Protein AF-A0A968MTH2-F1 (afdb_monomer_lite)

pLDDT: mean 79.91, std 18.05, range [34.09, 97.5]

Structure (mmCIF, N/CA/C/O backbone):
data_AF-A0A968MTH2-F1
#
_entry.id   AF-A0A968MTH2-F1
#
loop_
_atom_site.group_PDB
_atom_site.id
_atom_site.type_symbol
_atom_site.label_atom_id
_atom_site.label_alt_id
_atom_site.label_comp_id
_atom_site.label_asym_id
_atom_site.label_entity_id
_atom_site.label_seq_id
_atom_site.pdbx_PDB_ins_code
_atom_site.Cartn_x
_atom_site.Cartn_y
_atom_site.Cartn_z
_atom_site.occupancy
_atom_site.B_iso_or_equiv
_atom_site.auth_seq_id
_atom_site.auth_comp_id
_atom_site.auth_asym_id
_atom_site.auth_atom_id
_atom_site.pdbx_PDB_model_num
ATOM 1 N N . MET A 1 1 ? -8.416 18.124 9.730 1.00 52.16 1 MET A N 1
ATOM 2 C CA . MET A 1 1 ? -6.991 18.332 10.059 1.00 52.16 1 MET A CA 1
ATOM 3 C C . MET A 1 1 ? -6.470 17.044 10.672 1.00 52.16 1 MET A C 1
ATOM 5 O O . MET A 1 1 ? -7.139 16.516 11.551 1.00 52.16 1 MET A O 1
ATOM 9 N N . GLY A 1 2 ? -5.365 16.498 10.180 1.00 63.78 2 GLY A N 1
ATOM 10 C CA . GLY A 1 2 ? -4.788 15.250 10.678 1.00 63.78 2 GLY A CA 1
ATOM 11 C C . GLY A 1 2 ? -3.271 15.283 10.548 1.00 63.78 2 GLY A C 1
ATOM 12 O O . GLY A 1 2 ? -2.747 16.019 9.715 1.00 63.78 2 GLY A O 1
ATOM 13 N N . ILE A 1 3 ? -2.584 14.527 11.400 1.00 74.38 3 ILE A N 1
ATOM 14 C CA . ILE A 1 3 ? -1.128 14.388 11.361 1.00 74.38 3 ILE A CA 1
ATOM 15 C C . ILE A 1 3 ? -0.806 13.200 10.461 1.00 74.38 3 ILE A C 1
ATOM 17 O O . ILE A 1 3 ? -1.393 12.127 10.608 1.00 74.38 3 ILE A O 1
ATOM 21 N N . ILE A 1 4 ? 0.121 13.401 9.534 1.00 77.19 4 ILE A N 1
ATOM 22 C CA . ILE A 1 4 ? 0.666 12.342 8.692 1.00 77.19 4 ILE A CA 1
ATOM 23 C C . ILE A 1 4 ? 2.124 12.182 9.097 1.00 77.19 4 ILE A C 1
ATOM 25 O O . ILE A 1 4 ? 2.887 13.144 9.057 1.00 77.19 4 ILE A O 1
ATOM 29 N N . THR A 1 5 ? 2.514 10.979 9.506 1.00 82.69 5 THR A N 1
ATOM 30 C CA . THR A 1 5 ? 3.922 10.606 9.623 1.00 82.69 5 THR A CA 1
ATOM 31 C C . THR A 1 5 ? 4.194 9.531 8.590 1.00 82.69 5 THR A C 1
ATOM 33 O O . THR A 1 5 ? 3.676 8.421 8.679 1.00 82.69 5 THR A O 1
ATOM 36 N N . ALA A 1 6 ? 5.009 9.871 7.602 1.00 83.94 6 ALA A N 1
ATOM 37 C CA . ALA A 1 6 ? 5.433 8.959 6.559 1.00 83.94 6 ALA A CA 1
ATOM 38 C C . ALA A 1 6 ? 6.933 9.128 6.333 1.00 83.94 6 ALA A C 1
ATOM 40 O O . ALA A 1 6 ? 7.466 10.235 6.417 1.00 83.94 6 ALA A O 1
ATOM 41 N N . ARG A 1 7 ? 7.613 8.022 6.052 1.00 85.06 7 ARG A N 1
ATOM 42 C CA . ARG A 1 7 ? 8.991 8.004 5.570 1.00 85.06 7 ARG A CA 1
ATOM 43 C C . ARG A 1 7 ? 8.970 7.409 4.179 1.00 85.06 7 ARG A C 1
ATOM 45 O O . ARG A 1 7 ? 8.525 6.278 4.031 1.00 85.06 7 ARG A O 1
ATOM 52 N N . MET A 1 8 ? 9.426 8.176 3.199 1.00 87.06 8 MET A N 1
ATOM 53 C CA . MET A 1 8 ? 9.519 7.747 1.810 1.00 87.06 8 MET A CA 1
ATOM 54 C C . MET A 1 8 ? 10.977 7.829 1.367 1.00 87.06 8 MET A C 1
ATOM 56 O O . MET A 1 8 ? 11.639 8.839 1.601 1.00 87.06 8 MET A O 1
ATOM 60 N N . GLN A 1 9 ? 11.456 6.778 0.721 1.00 79.94 9 GLN A N 1
ATOM 61 C CA . GLN A 1 9 ? 12.732 6.721 0.034 1.00 79.94 9 GLN A CA 1
ATOM 62 C C . GLN A 1 9 ? 12.462 6.297 -1.405 1.00 79.94 9 GLN A C 1
ATOM 64 O O . GLN A 1 9 ? 11.696 5.371 -1.645 1.00 79.94 9 GLN A O 1
ATOM 69 N N . ALA A 1 10 ? 13.068 6.995 -2.358 1.00 85.38 10 ALA A N 1
ATOM 70 C CA . ALA A 1 10 ? 12.993 6.644 -3.765 1.00 85.38 10 ALA A CA 1
ATOM 71 C C . ALA A 1 10 ? 14.383 6.774 -4.388 1.00 85.38 10 ALA A C 1
ATOM 73 O O . ALA A 1 10 ? 15.105 7.736 -4.115 1.00 85.38 10 ALA A O 1
ATOM 74 N N . THR A 1 11 ? 14.759 5.803 -5.209 1.00 82.00 11 THR A N 1
ATOM 75 C CA . THR A 1 11 ? 16.009 5.770 -5.974 1.00 82.00 11 THR A CA 1
ATOM 76 C C . THR A 1 11 ? 15.682 5.471 -7.432 1.00 82.00 11 THR A C 1
ATOM 78 O O . THR A 1 11 ? 14.694 4.799 -7.725 1.00 82.00 11 THR A O 1
ATOM 81 N N . GLY A 1 12 ? 16.467 6.007 -8.369 1.00 79.06 12 GLY A N 1
ATOM 82 C CA . GLY A 1 12 ? 16.138 5.903 -9.788 1.00 79.06 12 GLY A CA 1
ATOM 83 C C . GLY A 1 12 ? 17.294 6.243 -10.721 1.00 79.06 12 GLY A C 1
ATOM 84 O O . GLY A 1 12 ? 17.995 7.227 -10.495 1.00 79.06 12 GLY A O 1
ATOM 85 N N . ILE A 1 13 ? 17.459 5.460 -11.789 1.00 73.62 13 ILE A N 1
ATOM 86 C CA . ILE A 1 13 ? 18.298 5.778 -12.950 1.00 73.62 13 ILE A CA 1
ATOM 87 C C . ILE A 1 13 ? 17.466 5.562 -14.218 1.00 73.62 13 ILE A C 1
ATOM 89 O O . ILE A 1 13 ? 17.045 4.440 -14.497 1.00 73.62 13 ILE A O 1
ATOM 93 N N . GLY A 1 14 ? 17.273 6.638 -14.991 1.00 59.06 14 GLY A N 1
ATOM 94 C CA . GLY A 1 14 ? 16.587 6.615 -16.287 1.00 59.06 14 GLY A CA 1
ATOM 95 C C . GLY A 1 14 ? 15.057 6.494 -16.211 1.00 59.06 14 GLY A C 1
ATOM 96 O O . GLY A 1 14 ? 14.495 6.121 -15.188 1.00 59.06 14 GLY A O 1
ATOM 97 N N . PHE A 1 15 ? 14.388 6.824 -17.322 1.00 59.19 15 PHE A N 1
ATOM 98 C CA . PHE A 1 15 ? 12.929 6.689 -17.503 1.00 59.19 15 PHE A CA 1
ATOM 99 C C . PHE A 1 15 ? 12.554 5.703 -18.623 1.00 59.19 15 PHE A C 1
ATOM 101 O O . PHE A 1 15 ? 11.375 5.469 -18.868 1.00 59.19 15 PHE A O 1
ATOM 108 N N . ASN A 1 16 ? 13.546 5.154 -19.335 1.00 62.41 16 ASN A N 1
ATOM 109 C CA . ASN A 1 16 ? 13.318 4.148 -20.368 1.00 62.41 16 ASN A CA 1
ATOM 110 C C . ASN A 1 16 ? 13.099 2.784 -19.684 1.00 62.41 16 ASN A C 1
ATOM 112 O O . ASN A 1 16 ? 14.027 2.335 -19.017 1.00 62.41 16 ASN A O 1
ATOM 116 N N . PRO A 1 17 ? 11.942 2.114 -19.850 1.00 60.94 17 PRO A N 1
ATOM 117 C CA . PRO A 1 17 ? 11.646 0.832 -19.204 1.00 60.94 17 PRO A CA 1
ATOM 118 C C . PRO A 1 17 ? 12.734 -0.239 -19.374 1.00 60.94 17 PRO A C 1
ATOM 120 O O . PRO A 1 17 ? 12.991 -0.992 -18.434 1.00 60.94 17 PRO A O 1
ATOM 123 N N . ASP A 1 18 ? 13.423 -0.252 -20.518 1.00 67.94 18 ASP A N 1
ATOM 124 C CA . ASP A 1 18 ? 14.465 -1.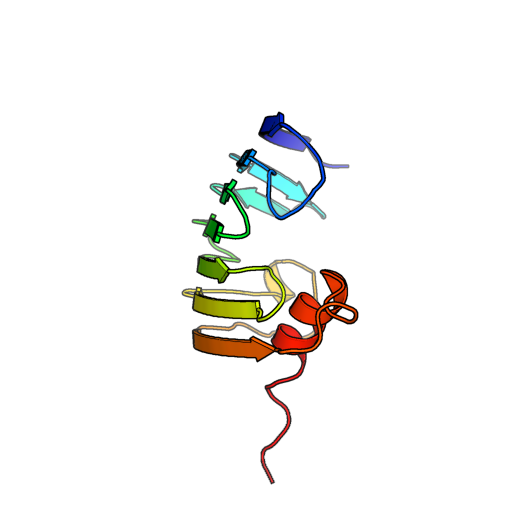236 -20.838 1.00 67.94 18 ASP A CA 1
ATOM 125 C C . ASP A 1 18 ? 15.769 -1.014 -20.050 1.00 67.94 18 ASP A C 1
ATOM 127 O O . ASP A 1 18 ? 16.544 -1.946 -19.835 1.00 67.94 18 ASP A O 1
ATOM 131 N N . SER A 1 19 ? 16.027 0.216 -19.595 1.00 72.06 19 SER A N 1
ATOM 132 C CA . SER A 1 19 ? 17.231 0.589 -18.834 1.00 72.06 19 SER A CA 1
ATOM 133 C C . SER A 1 19 ? 16.937 1.168 -17.449 1.00 72.06 19 SER A C 1
ATOM 135 O O . SER A 1 19 ? 17.863 1.536 -16.724 1.00 72.06 19 SER A O 1
ATOM 137 N N . MET A 1 20 ? 15.662 1.235 -17.070 1.00 74.00 20 MET A N 1
ATOM 138 C CA . MET A 1 20 ? 15.207 1.811 -15.816 1.00 74.00 20 MET A CA 1
ATOM 139 C C . MET A 1 20 ? 15.599 0.916 -14.645 1.00 74.00 20 MET A C 1
ATOM 141 O O . MET A 1 20 ? 15.349 -0.291 -14.642 1.00 74.00 20 MET A O 1
ATOM 145 N N . HIS A 1 21 ? 16.165 1.542 -13.62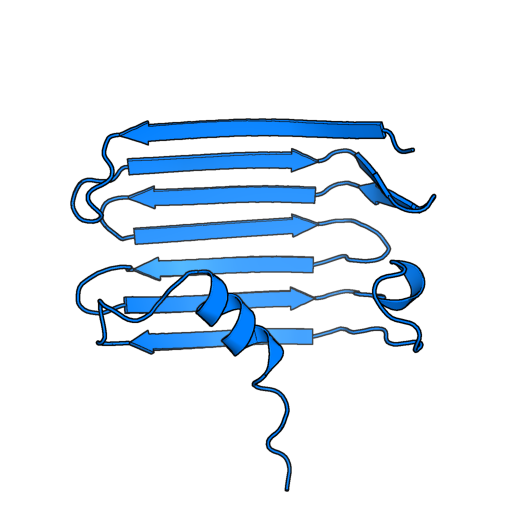1 1.00 84.00 21 HIS A N 1
ATOM 146 C CA . HIS A 1 21 ? 16.367 0.939 -12.313 1.00 84.00 21 HIS A CA 1
ATOM 147 C C . HIS A 1 21 ? 15.782 1.881 -11.274 1.00 84.00 21 HIS A C 1
ATOM 149 O O . HIS A 1 21 ? 16.324 2.962 -11.061 1.00 84.00 21 HIS A O 1
ATOM 155 N N . THR A 1 22 ? 14.676 1.499 -10.648 1.00 86.50 22 THR A N 1
ATOM 156 C CA . THR A 1 22 ? 14.000 2.303 -9.628 1.00 86.50 22 THR A CA 1
ATOM 157 C C . THR A 1 22 ? 13.689 1.466 -8.402 1.00 86.50 22 THR A C 1
ATOM 159 O O . THR A 1 22 ? 13.392 0.276 -8.503 1.00 86.50 22 THR A O 1
ATOM 162 N N . GLY A 1 23 ? 13.779 2.096 -7.239 1.00 87.38 23 GLY A N 1
ATOM 163 C CA . GLY A 1 23 ? 13.383 1.546 -5.953 1.00 87.38 23 GLY A CA 1
ATOM 164 C C . GLY A 1 23 ? 12.527 2.561 -5.211 1.00 87.38 23 GLY A C 1
ATOM 165 O O . GLY A 1 23 ? 12.752 3.767 -5.317 1.00 87.38 23 GLY A O 1
ATOM 166 N N . MET A 1 24 ? 11.538 2.083 -4.472 1.00 89.00 24 MET A N 1
ATOM 167 C CA . MET A 1 24 ? 10.679 2.897 -3.629 1.00 89.00 24 MET A CA 1
ATOM 168 C C . MET A 1 24 ? 10.382 2.145 -2.339 1.00 89.00 24 MET A C 1
ATOM 170 O O . MET A 1 24 ? 9.927 1.010 -2.379 1.00 89.00 24 MET A O 1
ATOM 174 N N . ASP A 1 25 ? 10.548 2.822 -1.213 1.00 89.31 25 ASP A N 1
ATOM 175 C CA . ASP A 1 25 ? 10.131 2.353 0.099 1.00 89.31 25 ASP A CA 1
ATOM 176 C C . ASP A 1 25 ? 9.314 3.448 0.778 1.00 89.31 25 ASP A C 1
ATOM 178 O O . ASP A 1 25 ? 9.738 4.597 0.893 1.00 89.31 25 ASP A O 1
ATOM 182 N N . LEU A 1 26 ? 8.126 3.100 1.249 1.00 87.62 26 LEU A N 1
ATOM 183 C CA . LEU A 1 26 ? 7.228 3.972 1.984 1.00 87.62 26 LEU A CA 1
ATOM 184 C C . LEU A 1 26 ? 6.812 3.262 3.268 1.00 87.62 26 LEU A C 1
ATOM 186 O O . LEU A 1 26 ? 6.170 2.221 3.251 1.00 87.62 26 LEU A O 1
ATOM 190 N N . THR A 1 27 ? 7.148 3.852 4.408 1.00 91.31 27 THR A N 1
ATOM 191 C CA . THR A 1 27 ? 6.663 3.421 5.719 1.00 91.31 27 THR A CA 1
ATOM 192 C C . THR A 1 27 ? 5.754 4.492 6.292 1.00 91.31 27 THR A C 1
ATOM 194 O O . THR A 1 27 ? 6.169 5.637 6.473 1.00 91.31 27 THR A O 1
ATOM 197 N N . ILE A 1 28 ? 4.537 4.106 6.647 1.00 90.75 28 ILE A N 1
ATOM 198 C CA . ILE A 1 28 ? 3.559 4.934 7.345 1.00 90.75 28 ILE A CA 1
ATOM 199 C C . ILE A 1 28 ? 3.335 4.302 8.723 1.00 90.75 28 ILE A C 1
ATOM 201 O O . ILE A 1 28 ? 2.523 3.383 8.859 1.00 90.75 28 ILE A O 1
ATOM 205 N N . PRO A 1 29 ? 4.045 4.769 9.768 1.00 90.00 29 PRO A N 1
ATOM 206 C CA . PRO A 1 29 ? 3.776 4.336 11.132 1.00 90.00 29 PRO A CA 1
ATOM 207 C C . PRO A 1 29 ? 2.362 4.718 11.553 1.00 90.00 29 PRO A C 1
ATOM 209 O O . PRO A 1 29 ? 1.674 3.915 12.174 1.00 90.00 29 PRO A O 1
ATOM 212 N N . TYR A 1 30 ? 1.925 5.934 11.200 1.00 88.81 30 TYR A N 1
ATOM 213 C CA . TYR A 1 30 ? 0.531 6.331 11.316 1.00 88.81 30 TYR A CA 1
ATOM 214 C C . TYR A 1 30 ? 0.158 7.531 10.433 1.00 88.81 30 TYR A C 1
ATOM 216 O O . TYR A 1 30 ? 0.974 8.416 10.164 1.00 88.81 30 TYR A O 1
ATOM 224 N N . LEU A 1 31 ? -1.113 7.596 10.042 1.00 86.31 31 LEU A N 1
ATOM 225 C CA . LEU A 1 31 ? -1.746 8.759 9.428 1.00 86.31 31 LEU A CA 1
ATOM 226 C C . LEU A 1 31 ? -3.132 8.961 10.047 1.00 86.31 31 LEU A C 1
ATOM 228 O O . LEU A 1 31 ? -3.858 7.999 10.281 1.00 86.31 31 LEU A O 1
ATOM 232 N N . THR A 1 32 ? -3.528 10.203 10.303 1.00 85.62 32 THR A N 1
ATOM 233 C CA . THR A 1 32 ? -4.885 10.504 10.772 1.00 85.62 32 THR A CA 1
ATOM 234 C C . THR A 1 32 ? -5.707 11.110 9.643 1.00 85.62 32 THR A C 1
ATOM 236 O O . THR A 1 32 ? -5.388 12.189 9.147 1.00 85.62 32 THR A O 1
ATOM 239 N N . TYR A 1 33 ? -6.807 10.462 9.266 1.00 80.06 33 TYR A N 1
ATOM 240 C CA . TYR A 1 33 ? -7.745 10.950 8.256 1.00 80.06 33 TYR A CA 1
ATOM 241 C C . TYR A 1 33 ? -9.185 10.813 8.752 1.00 80.06 33 TYR A C 1
ATOM 243 O O . TYR A 1 33 ? -9.576 9.776 9.276 1.00 80.06 33 TYR A O 1
ATOM 251 N N . LYS A 1 34 ? -9.978 11.888 8.624 1.00 80.88 34 LYS A N 1
ATOM 252 C CA . LYS A 1 34 ? -11.366 11.969 9.132 1.00 80.88 34 LYS A CA 1
ATOM 253 C C . LYS A 1 34 ? -11.527 11.504 10.596 1.00 80.88 34 LYS A C 1
ATOM 255 O O . LYS A 1 34 ? -12.494 10.833 10.937 1.00 80.88 34 LYS A O 1
ATOM 260 N N . GLY A 1 35 ? -10.564 11.846 11.457 1.00 82.50 35 GLY A N 1
ATOM 261 C CA . GLY A 1 35 ? -10.571 11.463 12.877 1.00 82.50 35 GLY A CA 1
ATOM 262 C C . GLY A 1 35 ? -10.179 10.008 13.156 1.00 82.50 35 GLY A C 1
ATOM 263 O O . GLY A 1 35 ? -10.163 9.601 14.311 1.00 82.50 35 GLY A O 1
ATOM 264 N N . LYS A 1 36 ? -9.832 9.237 12.122 1.00 83.75 36 LYS A N 1
ATOM 265 C CA . LYS A 1 36 ? -9.415 7.837 12.219 1.00 83.75 36 LYS A CA 1
ATOM 266 C C . LYS A 1 36 ? -7.913 7.736 12.022 1.00 83.75 36 LYS A C 1
ATOM 268 O O . LYS A 1 36 ? -7.364 8.423 11.160 1.00 83.75 36 LYS A O 1
ATOM 273 N N . ARG A 1 37 ? -7.258 6.909 12.833 1.00 87.75 37 ARG A N 1
ATOM 274 C CA . ARG A 1 37 ? -5.819 6.664 12.757 1.00 87.75 37 ARG A CA 1
ATOM 275 C C . ARG A 1 37 ? -5.584 5.365 12.003 1.00 87.75 37 ARG A C 1
ATOM 277 O O . ARG A 1 37 ? -6.013 4.321 12.474 1.00 87.75 37 ARG A O 1
ATOM 284 N N . TYR A 1 38 ? -4.892 5.474 10.880 1.00 88.38 38 TYR A N 1
ATOM 285 C CA . TYR A 1 38 ? -4.351 4.346 10.137 1.00 88.38 38 TYR A CA 1
ATOM 286 C C . TYR A 1 38 ? -2.904 4.144 10.540 1.00 88.38 38 TYR A C 1
ATOM 288 O O . TYR A 1 38 ? -2.229 5.137 10.815 1.00 88.38 38 TYR A O 1
ATOM 296 N N . GLN A 1 39 ? -2.410 2.916 10.576 1.00 93.12 39 GLN A N 1
ATOM 297 C CA . GLN A 1 39 ? -1.078 2.630 11.099 1.00 93.12 39 GLN A CA 1
ATOM 298 C C . GLN A 1 39 ? -0.392 1.436 10.446 1.00 93.12 39 GLN A C 1
ATOM 300 O O . GLN A 1 39 ? -0.994 0.680 9.691 1.00 93.12 39 GLN A O 1
ATOM 305 N N . ASN A 1 40 ? 0.899 1.297 10.753 1.00 95.00 40 ASN A N 1
ATOM 306 C CA . ASN A 1 40 ? 1.710 0.118 10.450 1.00 95.00 40 ASN A CA 1
ATOM 307 C C . ASN A 1 40 ? 1.593 -0.345 8.993 1.00 95.00 40 ASN A C 1
ATOM 309 O O . ASN A 1 40 ? 1.374 -1.522 8.720 1.00 95.00 40 ASN A O 1
ATOM 313 N N . THR A 1 41 ? 1.704 0.602 8.063 1.00 94.00 41 THR A N 1
ATOM 314 C CA . THR A 1 41 ? 1.660 0.324 6.627 1.00 94.00 41 THR A CA 1
ATOM 315 C C . THR A 1 41 ? 3.050 0.481 6.030 1.00 94.00 41 THR A C 1
ATOM 317 O O . THR A 1 41 ? 3.748 1.461 6.299 1.00 94.00 41 THR A O 1
ATOM 320 N N . GLN A 1 42 ? 3.456 -0.489 5.224 1.00 96.38 42 GLN A N 1
ATOM 321 C CA . GLN A 1 42 ? 4.732 -0.535 4.528 1.00 96.38 42 GLN A CA 1
ATOM 322 C C . GLN A 1 42 ? 4.484 -0.906 3.072 1.00 96.38 42 GLN A C 1
ATOM 324 O O . GLN A 1 42 ? 3.810 -1.888 2.785 1.00 96.38 42 GLN A O 1
ATOM 329 N N . LEU A 1 43 ? 5.032 -0.112 2.165 1.00 94.44 43 LEU A N 1
ATOM 330 C CA . LEU A 1 43 ? 5.041 -0.356 0.734 1.00 94.44 43 LEU A CA 1
ATOM 331 C C . LEU A 1 43 ? 6.500 -0.374 0.293 1.00 94.44 43 LEU A C 1
ATOM 333 O O . LEU A 1 43 ? 7.213 0.596 0.536 1.00 94.44 43 LEU A O 1
ATOM 337 N N . SER A 1 44 ? 6.929 -1.441 -0.361 1.00 95.62 44 SER A N 1
ATOM 338 C CA . SER A 1 44 ? 8.211 -1.507 -1.050 1.00 95.62 44 SER A CA 1
ATOM 339 C C . SER A 1 44 ? 7.986 -1.859 -2.511 1.00 95.62 44 SER A C 1
ATOM 341 O O . SER A 1 44 ? 7.032 -2.548 -2.871 1.00 95.62 44 SER A O 1
ATOM 343 N N . GLY A 1 45 ? 8.837 -1.340 -3.381 1.00 93.25 45 GLY A N 1
ATOM 344 C CA . GLY A 1 45 ? 8.719 -1.538 -4.811 1.00 93.25 45 GLY A CA 1
ATOM 345 C C . GLY A 1 45 ? 10.061 -1.399 -5.501 1.00 93.25 45 GLY A C 1
ATOM 346 O O . GLY A 1 45 ? 10.867 -0.545 -5.142 1.00 93.25 45 GLY A O 1
ATOM 347 N N . ASN A 1 46 ? 10.298 -2.217 -6.515 1.00 91.38 46 ASN A N 1
ATOM 348 C CA . ASN A 1 46 ? 11.399 -2.028 -7.439 1.00 91.38 46 ASN A CA 1
ATOM 349 C C . ASN A 1 46 ? 10.954 -2.279 -8.876 1.00 91.38 46 ASN A C 1
ATOM 351 O O . ASN A 1 46 ? 10.049 -3.074 -9.142 1.00 91.38 46 ASN A O 1
ATOM 355 N N . ILE A 1 47 ? 11.602 -1.568 -9.793 1.00 86.62 47 ILE A N 1
ATOM 356 C CA . ILE A 1 47 ? 11.521 -1.850 -11.218 1.00 86.62 47 ILE A CA 1
ATOM 357 C C . ILE A 1 47 ? 12.934 -1.880 -11.780 1.00 86.62 47 ILE A C 1
ATOM 359 O O . ILE A 1 47 ? 13.658 -0.891 -11.671 1.00 86.62 47 ILE A O 1
ATOM 363 N N . GLN A 1 48 ? 13.331 -3.002 -12.371 1.00 89.38 48 GLN A N 1
ATOM 364 C CA . GLN A 1 48 ? 14.656 -3.194 -12.954 1.00 89.38 48 GLN A CA 1
ATOM 365 C C . GLN A 1 48 ? 14.511 -3.822 -14.336 1.00 89.38 48 GLN A C 1
ATOM 367 O O . GLN A 1 48 ? 14.125 -4.983 -14.443 1.00 89.38 48 GLN A O 1
ATOM 372 N N . GLN A 1 49 ? 14.812 -3.061 -15.392 1.00 86.94 49 GLN A N 1
ATOM 373 C CA . GLN A 1 49 ? 14.756 -3.546 -16.781 1.00 86.94 49 GLN A CA 1
ATOM 374 C C . GLN A 1 49 ? 13.406 -4.218 -17.097 1.00 86.94 49 GLN A C 1
ATOM 376 O O . GLN A 1 49 ? 13.323 -5.391 -17.464 1.00 86.94 49 GLN A O 1
ATOM 381 N N . GLY A 1 50 ? 12.323 -3.493 -16.823 1.00 83.12 50 GLY A N 1
ATOM 382 C CA . GLY A 1 50 ? 10.954 -3.986 -16.953 1.00 83.12 50 GLY A CA 1
ATOM 383 C C . GLY A 1 50 ? 10.493 -4.967 -15.868 1.00 83.12 50 GLY A C 1
ATOM 384 O O . GLY A 1 50 ? 9.291 -5.093 -15.673 1.00 83.12 50 GLY A O 1
ATOM 385 N N . GLN A 1 51 ? 11.371 -5.641 -15.116 1.00 90.88 51 GLN A N 1
ATOM 386 C CA . GLN A 1 51 ? 10.950 -6.499 -13.996 1.00 90.88 51 GLN A CA 1
ATOM 387 C C . GLN A 1 51 ? 10.388 -5.643 -12.867 1.00 90.88 51 GLN A C 1
ATOM 389 O O . GLN A 1 51 ? 11.092 -4.778 -12.361 1.00 90.88 51 GLN A O 1
ATOM 394 N N . VAL A 1 52 ? 9.150 -5.891 -12.459 1.00 90.25 52 VAL A N 1
ATOM 395 C CA . VAL A 1 52 ? 8.453 -5.184 -11.383 1.00 90.25 52 VAL A CA 1
ATOM 396 C C . VAL A 1 52 ? 8.288 -6.120 -10.201 1.00 90.25 52 VAL A C 1
ATOM 398 O O . VAL A 1 52 ? 7.854 -7.255 -10.373 1.00 90.25 52 VAL A O 1
ATOM 401 N N . ASN A 1 53 ? 8.557 -5.622 -8.999 1.00 95.19 53 ASN A N 1
ATOM 402 C CA . ASN A 1 53 ? 8.133 -6.253 -7.754 1.00 95.19 53 ASN A CA 1
ATOM 403 C C . ASN A 1 53 ? 7.620 -5.170 -6.812 1.00 95.19 53 ASN A C 1
ATOM 405 O O . ASN A 1 53 ? 8.336 -4.216 -6.533 1.00 95.19 53 ASN A O 1
ATOM 409 N N . ILE A 1 54 ? 6.398 -5.311 -6.317 1.00 95.06 54 ILE A N 1
ATOM 410 C CA . ILE A 1 54 ? 5.759 -4.406 -5.367 1.00 95.06 54 ILE A CA 1
ATOM 411 C C . ILE A 1 54 ? 5.171 -5.250 -4.244 1.00 95.06 54 ILE A C 1
ATOM 413 O O . ILE A 1 54 ? 4.464 -6.222 -4.500 1.00 95.06 54 ILE A O 1
ATOM 417 N N . ASN A 1 55 ? 5.442 -4.859 -3.006 1.00 97.31 55 ASN A N 1
ATOM 418 C CA . ASN A 1 55 ? 4.880 -5.466 -1.814 1.00 97.31 55 ASN A CA 1
ATOM 419 C C . ASN A 1 55 ? 4.244 -4.382 -0.941 1.00 97.31 55 ASN A C 1
ATOM 421 O O . ASN A 1 55 ? 4.871 -3.369 -0.639 1.00 97.31 55 ASN A O 1
ATOM 425 N N . LEU A 1 56 ? 2.999 -4.592 -0.537 1.00 96.44 56 LEU A N 1
ATOM 426 C CA . LEU A 1 56 ? 2.277 -3.761 0.412 1.00 96.44 56 LEU A CA 1
ATOM 427 C C . LEU A 1 56 ? 1.833 -4.638 1.578 1.00 96.44 56 LEU A C 1
ATOM 429 O O . LEU A 1 56 ? 1.056 -5.573 1.406 1.00 96.44 56 LEU A O 1
ATOM 433 N N . ILE A 1 57 ? 2.265 -4.275 2.778 1.00 97.12 57 ILE A N 1
ATOM 434 C CA . ILE A 1 57 ? 1.836 -4.896 4.026 1.00 97.12 57 ILE A CA 1
ATOM 435 C C . ILE A 1 57 ? 1.214 -3.811 4.885 1.00 97.12 57 ILE A C 1
ATOM 437 O O . ILE A 1 57 ? 1.791 -2.742 5.091 1.00 97.12 57 ILE A O 1
ATOM 441 N N . THR A 1 58 ? 0.031 -4.083 5.411 1.00 95.88 58 THR A N 1
ATOM 442 C CA . THR A 1 58 ? -0.581 -3.231 6.420 1.00 95.88 58 THR A CA 1
ATOM 443 C C . THR A 1 58 ? -1.106 -4.087 7.557 1.00 95.88 58 THR A C 1
ATOM 445 O O . THR A 1 58 ? -1.819 -5.068 7.352 1.00 95.88 58 THR A O 1
ATOM 448 N N . GLU A 1 59 ? -0.740 -3.691 8.769 1.00 96.56 59 GLU A N 1
ATOM 449 C CA . GLU A 1 59 ? -1.211 -4.288 10.020 1.00 96.56 59 GLU A CA 1
ATOM 450 C C . GLU A 1 59 ? -2.251 -3.388 10.699 1.00 96.56 59 GLU A C 1
ATOM 452 O O . GLU A 1 59 ? -2.432 -3.406 11.920 1.00 96.56 59 GLU A O 1
ATOM 457 N N . ASP A 1 60 ? -2.919 -2.544 9.910 1.00 94.50 60 ASP A N 1
ATOM 458 C CA . ASP A 1 60 ? -3.989 -1.696 10.400 1.00 94.50 60 ASP A CA 1
ATOM 459 C C . ASP A 1 60 ? -5.221 -2.531 10.798 1.00 94.50 60 ASP A C 1
ATOM 461 O O . ASP A 1 60 ? -5.686 -3.345 9.998 1.00 94.50 60 ASP A O 1
ATOM 465 N N . PRO A 1 61 ? -5.816 -2.319 11.985 1.00 93.06 61 PRO A N 1
ATOM 466 C CA . PRO A 1 61 ? -6.994 -3.071 12.410 1.00 93.06 61 PRO A CA 1
ATOM 467 C C . PRO A 1 61 ? -8.201 -2.957 11.473 1.00 93.06 61 PRO A C 1
ATOM 469 O O . PRO A 1 61 ? -9.019 -3.868 11.464 1.00 93.06 61 PRO A O 1
ATOM 472 N N . LEU A 1 62 ? -8.327 -1.869 10.705 1.00 91.56 62 LEU A N 1
ATOM 473 C CA . LEU A 1 62 ? -9.434 -1.623 9.776 1.00 91.56 62 LEU A CA 1
ATOM 474 C C . LEU A 1 62 ? -9.128 -2.070 8.341 1.00 91.56 62 LEU A C 1
ATOM 476 O O . LEU A 1 62 ? -10.038 -2.097 7.514 1.00 91.56 62 LEU A O 1
ATOM 480 N N . ALA A 1 63 ? -7.869 -2.385 8.027 1.00 92.62 63 ALA A N 1
ATOM 481 C CA . ALA A 1 63 ? -7.432 -2.635 6.655 1.00 92.62 63 ALA A CA 1
ATOM 482 C C . ALA A 1 63 ? -6.333 -3.699 6.513 1.00 92.62 63 ALA A C 1
ATOM 484 O O . ALA A 1 63 ? -5.619 -3.672 5.520 1.00 92.62 63 ALA A O 1
ATOM 485 N N . ARG A 1 64 ? -6.179 -4.625 7.466 1.00 96.62 64 ARG A N 1
ATOM 486 C CA . ARG A 1 64 ? -5.101 -5.624 7.486 1.00 96.62 64 ARG A CA 1
ATOM 487 C C . ARG A 1 64 ? -5.040 -6.474 6.212 1.00 96.62 64 ARG A C 1
ATOM 489 O O . ARG A 1 64 ? -5.926 -7.296 5.953 1.00 96.62 64 ARG A O 1
ATOM 496 N N . MET A 1 65 ? -3.952 -6.338 5.457 1.00 96.62 65 MET A N 1
ATOM 497 C CA . MET A 1 65 ? -3.730 -7.061 4.203 1.00 96.62 65 MET A CA 1
ATOM 498 C C . MET A 1 65 ? -2.245 -7.182 3.841 1.00 96.62 65 MET A C 1
ATOM 500 O O . MET A 1 65 ? -1.408 -6.401 4.292 1.00 96.62 65 MET A O 1
ATOM 504 N N . ASN A 1 66 ? -1.949 -8.153 2.981 1.00 97.50 66 ASN A N 1
ATOM 505 C CA . ASN A 1 66 ? -0.675 -8.317 2.291 1.00 97.50 66 ASN A CA 1
ATOM 506 C C . ASN A 1 66 ? -0.950 -8.407 0.784 1.00 97.50 66 ASN A C 1
ATOM 508 O O . ASN A 1 66 ? -1.789 -9.202 0.367 1.00 97.50 66 ASN A O 1
ATOM 512 N N . LEU A 1 67 ? -0.269 -7.598 -0.017 1.00 96.81 67 LEU A N 1
ATOM 513 C CA . LEU A 1 67 ? -0.358 -7.574 -1.470 1.00 96.81 67 LEU A CA 1
ATOM 514 C C . LEU A 1 67 ? 1.045 -7.695 -2.049 1.00 96.81 67 LEU A C 1
ATOM 516 O O . LEU A 1 67 ? 1.912 -6.887 -1.742 1.00 96.81 67 LEU A O 1
ATOM 520 N N . ASN A 1 68 ? 1.232 -8.651 -2.949 1.00 97.25 68 ASN A N 1
ATOM 521 C CA . ASN A 1 68 ? 2.428 -8.827 -3.756 1.00 97.25 68 ASN A CA 1
ATOM 522 C C . ASN A 1 68 ? 2.031 -8.741 -5.227 1.00 97.25 68 ASN A C 1
ATOM 524 O O . ASN A 1 68 ? 1.184 -9.501 -5.692 1.00 97.25 68 ASN A O 1
ATOM 528 N N . LEU A 1 69 ? 2.639 -7.815 -5.953 1.00 94.94 69 LEU A N 1
ATOM 529 C CA . LEU A 1 69 ? 2.535 -7.699 -7.398 1.00 94.94 69 LEU A CA 1
ATOM 530 C C . LEU A 1 69 ? 3.933 -7.886 -7.969 1.00 94.94 69 LEU A C 1
ATOM 532 O O . LEU A 1 69 ? 4.834 -7.118 -7.644 1.00 94.94 69 LEU A O 1
ATOM 536 N N . ASN A 1 70 ? 4.127 -8.872 -8.827 1.00 95.44 70 ASN A N 1
ATOM 537 C CA . ASN A 1 70 ? 5.388 -9.062 -9.526 1.00 95.44 70 ASN A CA 1
ATOM 538 C C . ASN A 1 70 ? 5.158 -9.331 -11.011 1.00 95.44 70 ASN A C 1
ATOM 540 O O . ASN A 1 70 ? 4.036 -9.581 -11.450 1.00 95.44 70 ASN A O 1
ATOM 544 N N . GLY A 1 71 ? 6.216 -9.233 -11.804 1.00 93.06 71 GLY A N 1
ATOM 545 C CA . GLY A 1 71 ? 6.149 -9.560 -13.218 1.00 93.06 71 GLY A CA 1
ATOM 546 C C . GLY A 1 71 ? 7.061 -8.701 -14.069 1.00 93.06 71 GLY A C 1
ATOM 547 O O . GLY A 1 71 ? 8.072 -8.190 -13.600 1.00 93.06 71 GLY A O 1
ATOM 548 N N . HIS A 1 72 ? 6.697 -8.543 -15.333 1.00 89.69 72 HIS A N 1
ATOM 549 C CA . HIS A 1 72 ? 7.479 -7.826 -16.325 1.00 89.69 72 HIS A CA 1
ATOM 550 C C . HIS A 1 72 ? 6.596 -6.844 -17.099 1.00 89.69 72 HIS A C 1
ATOM 552 O O . HIS A 1 72 ? 5.533 -7.214 -17.597 1.00 89.69 72 HIS A O 1
ATOM 558 N N . LEU A 1 73 ? 7.054 -5.599 -17.197 1.00 81.81 73 LEU A N 1
ATOM 559 C CA . LEU A 1 73 ? 6.536 -4.540 -18.053 1.00 81.81 73 LEU A CA 1
ATOM 560 C C . LEU A 1 73 ? 7.448 -4.423 -19.275 1.00 81.81 73 LEU A C 1
ATOM 562 O O . LEU A 1 73 ? 8.632 -4.122 -19.140 1.00 81.81 73 LEU A O 1
ATOM 566 N N . GLY A 1 74 ? 6.893 -4.631 -20.462 1.00 77.75 74 GLY A N 1
ATOM 567 C CA . GLY A 1 74 ? 7.638 -4.581 -21.716 1.00 77.75 74 GLY A CA 1
ATOM 568 C C . GLY A 1 74 ? 6.711 -4.767 -22.912 1.00 77.75 74 GLY A C 1
ATOM 569 O O . GLY A 1 74 ? 5.508 -4.534 -22.811 1.00 77.75 74 GLY A O 1
ATOM 570 N N . ALA A 1 75 ? 7.255 -5.224 -24.042 1.00 74.44 75 ALA A N 1
ATOM 571 C CA . ALA A 1 75 ? 6.457 -5.522 -25.239 1.00 74.44 75 ALA A CA 1
ATOM 572 C C . ALA A 1 75 ? 5.380 -6.597 -24.991 1.00 74.44 75 ALA A C 1
ATOM 5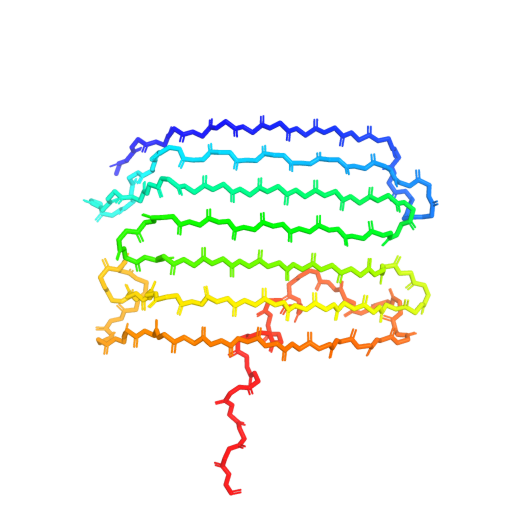74 O O . ALA A 1 75 ? 4.313 -6.576 -25.599 1.00 74.44 75 ALA A O 1
ATOM 575 N N . VAL A 1 76 ? 5.659 -7.523 -24.074 1.00 77.44 76 VAL A N 1
ATOM 576 C CA . VAL A 1 76 ? 4.663 -8.424 -23.499 1.00 77.44 76 VAL A CA 1
ATOM 577 C C . VAL A 1 76 ? 4.671 -8.190 -22.000 1.00 77.44 76 VAL A C 1
ATOM 579 O O . VAL A 1 76 ? 5.653 -8.489 -21.321 1.00 77.44 76 VAL A O 1
ATOM 582 N N . THR A 1 77 ? 3.575 -7.644 -21.494 1.00 83.19 77 THR A N 1
ATOM 583 C CA . THR A 1 77 ? 3.376 -7.439 -20.066 1.00 83.19 77 THR A CA 1
ATOM 584 C C . THR A 1 77 ? 2.793 -8.704 -19.459 1.00 83.19 77 THR A C 1
ATOM 586 O O . THR A 1 77 ? 1.764 -9.197 -19.924 1.00 83.19 77 THR A O 1
ATOM 589 N N . ASN A 1 78 ? 3.430 -9.203 -18.406 1.00 89.81 78 ASN A N 1
ATOM 590 C CA . ASN A 1 78 ? 2.908 -10.272 -17.564 1.00 89.81 78 ASN A CA 1
ATOM 591 C C . ASN A 1 78 ? 3.010 -9.816 -16.115 1.00 89.81 78 ASN A C 1
ATOM 593 O O . ASN A 1 78 ? 4.110 -9.569 -15.634 1.00 89.81 78 ASN A O 1
ATOM 597 N N . LEU A 1 79 ? 1.875 -9.689 -15.442 1.00 91.56 79 LEU A N 1
ATOM 598 C CA . LEU A 1 79 ? 1.800 -9.316 -14.039 1.00 91.56 79 LEU A CA 1
ATOM 599 C C . LEU A 1 79 ? 1.080 -10.411 -13.266 1.00 91.56 79 LEU A C 1
ATOM 601 O O . LEU A 1 79 ? -0.000 -10.844 -13.661 1.00 91.56 79 LEU A O 1
ATOM 605 N N . HIS A 1 80 ? 1.638 -10.817 -12.136 1.00 94.06 80 HIS A N 1
ATOM 606 C CA . HIS A 1 80 ? 0.999 -11.704 -11.179 1.00 94.06 80 HIS A CA 1
ATOM 607 C C . HIS A 1 80 ? 0.745 -10.945 -9.882 1.00 94.06 80 HIS A C 1
ATOM 609 O O . HIS A 1 80 ? 1.630 -10.310 -9.314 1.00 94.06 80 HIS A O 1
ATOM 615 N N . LEU A 1 81 ? -0.513 -10.968 -9.456 1.00 93.62 81 LEU A N 1
ATOM 616 C CA . LEU A 1 81 ? -0.983 -10.370 -8.222 1.00 93.62 81 LEU A CA 1
ATOM 617 C C . LEU A 1 81 ? -1.380 -11.489 -7.267 1.00 93.62 81 LEU A C 1
ATOM 619 O O . LEU A 1 81 ? -2.290 -12.263 -7.562 1.00 93.62 81 LEU A O 1
ATOM 623 N N . ASN A 1 82 ? -0.760 -11.501 -6.097 1.00 96.56 82 ASN A N 1
ATOM 624 C CA . ASN A 1 82 ? -1.176 -12.294 -4.956 1.00 96.56 82 ASN A CA 1
ATOM 625 C C . ASN A 1 82 ? -1.545 -11.345 -3.815 1.00 96.56 82 ASN A C 1
ATOM 627 O O . ASN A 1 82 ? -0.746 -10.515 -3.394 1.00 96.56 82 ASN A O 1
ATOM 631 N N . THR A 1 83 ? -2.778 -11.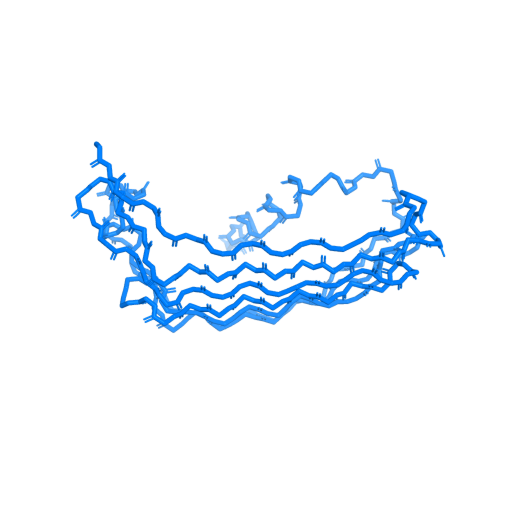405 -3.335 1.00 95.50 83 THR A N 1
ATOM 632 C CA . THR A 1 83 ? -3.265 -10.540 -2.261 1.00 95.50 83 THR A CA 1
ATOM 633 C C . THR A 1 83 ? -4.046 -11.354 -1.250 1.00 95.50 83 THR A C 1
ATOM 635 O O . THR A 1 83 ? -4.957 -12.098 -1.602 1.00 95.50 83 THR A O 1
ATOM 638 N N . HIS A 1 84 ? -3.735 -11.153 0.023 1.00 97.38 84 HIS A N 1
ATOM 639 C CA . HIS A 1 84 ? -4.509 -11.642 1.149 1.00 97.38 84 HIS A CA 1
ATOM 640 C C . HIS A 1 84 ? -5.061 -10.444 1.917 1.00 97.38 84 HIS A C 1
ATOM 642 O O . HIS A 1 84 ? -4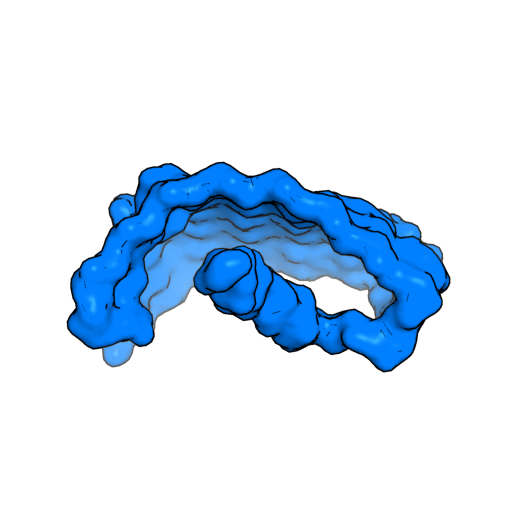.327 -9.724 2.591 1.00 97.38 84 HIS A O 1
ATOM 648 N N . ILE A 1 85 ? -6.370 -10.241 1.826 1.00 95.75 85 ILE A N 1
ATOM 649 C CA . ILE A 1 85 ? -7.118 -9.282 2.633 1.00 95.75 85 ILE A CA 1
ATOM 650 C C . ILE A 1 85 ? -7.641 -10.037 3.850 1.00 95.75 85 ILE A C 1
ATOM 652 O O . ILE A 1 85 ? -8.617 -10.781 3.754 1.00 95.75 85 ILE A O 1
ATOM 656 N N . TYR A 1 86 ? -6.979 -9.868 4.993 1.00 95.75 86 TYR A N 1
ATOM 657 C CA . TYR A 1 86 ? -7.426 -10.481 6.243 1.00 95.75 86 TYR A CA 1
ATOM 658 C C . TYR A 1 86 ? -8.668 -9.768 6.763 1.00 95.75 86 TYR A C 1
ATOM 660 O O . TYR A 1 86 ? -9.609 -10.409 7.229 1.00 95.75 86 TYR A O 1
ATOM 668 N N . HIS A 1 87 ? -8.665 -8.439 6.685 1.00 94.75 87 HIS A N 1
ATOM 669 C CA . HIS A 1 87 ? -9.781 -7.609 7.096 1.00 94.75 87 HIS A CA 1
ATOM 670 C C . HIS A 1 87 ? -9.730 -6.260 6.386 1.00 94.75 87 HIS A C 1
ATOM 672 O O . HIS A 1 87 ? -8.701 -5.592 6.393 1.00 94.75 87 HIS A O 1
ATOM 678 N N . LEU A 1 88 ? -10.849 -5.843 5.810 1.00 92.94 88 LEU A N 1
ATOM 679 C CA . LEU A 1 88 ? -11.003 -4.519 5.228 1.00 92.94 88 LEU A CA 1
ATOM 680 C C . LEU A 1 88 ? -12.412 -4.007 5.503 1.00 92.94 88 LEU A C 1
ATOM 682 O O . LEU A 1 88 ? -13.369 -4.498 4.909 1.00 92.94 88 LEU A O 1
ATOM 686 N N . ASP A 1 89 ? -12.547 -3.025 6.387 1.00 91.62 89 ASP A N 1
ATOM 687 C CA . ASP A 1 89 ? -13.828 -2.412 6.741 1.00 91.62 89 ASP A CA 1
ATOM 688 C C . ASP A 1 89 ? -13.925 -0.996 6.168 1.00 91.62 89 ASP A C 1
ATOM 690 O O . ASP A 1 89 ? -13.614 0.010 6.807 1.00 91.62 89 ASP A O 1
ATOM 694 N N . LEU A 1 90 ? -14.390 -0.906 4.924 1.00 87.69 90 LEU A N 1
ATOM 695 C CA . LEU A 1 90 ? -14.476 0.355 4.183 1.00 87.69 90 LEU A CA 1
ATOM 696 C C . LEU A 1 90 ? -15.436 1.363 4.842 1.00 87.69 90 LEU A C 1
ATOM 698 O O . LEU A 1 90 ? -15.267 2.581 4.690 1.00 87.69 90 LEU A O 1
ATOM 702 N N . TYR A 1 91 ? -16.426 0.878 5.593 1.00 88.25 91 TYR A N 1
ATOM 703 C CA . TYR A 1 91 ? -17.344 1.713 6.363 1.00 88.25 91 TYR A CA 1
ATOM 704 C C . TYR A 1 91 ? -16.648 2.302 7.591 1.00 88.25 91 TYR A C 1
ATOM 706 O O . TYR A 1 91 ? -16.630 3.523 7.795 1.00 88.25 91 TYR A O 1
ATOM 714 N N . ALA A 1 92 ? -15.975 1.458 8.372 1.00 87.62 92 ALA A N 1
ATOM 715 C CA . ALA A 1 92 ? -15.168 1.878 9.504 1.00 87.62 92 ALA A CA 1
ATOM 716 C C . ALA A 1 92 ? -13.951 2.695 9.078 1.00 87.62 92 ALA A C 1
ATOM 718 O O . ALA A 1 92 ? -13.467 3.462 9.894 1.00 87.62 92 ALA A O 1
ATOM 719 N N . MET A 1 93 ? -13.528 2.681 7.814 1.00 84.12 93 MET A N 1
ATOM 720 C CA . MET A 1 93 ? -12.559 3.634 7.250 1.00 84.12 93 MET A CA 1
ATOM 721 C C . MET A 1 93 ? -13.210 4.954 6.779 1.00 84.12 93 MET A C 1
ATOM 723 O O . MET A 1 93 ? -12.549 5.975 6.588 1.00 84.12 93 MET A O 1
ATOM 727 N N . GLY A 1 94 ? -14.539 5.005 6.656 1.00 82.88 94 GLY A N 1
ATOM 728 C CA . GLY A 1 94 ? -15.278 6.172 6.155 1.00 82.88 94 GLY A CA 1
ATOM 729 C C . GLY A 1 94 ? -15.096 6.407 4.651 1.00 82.88 94 GLY A C 1
ATOM 730 O O . GLY A 1 94 ? -15.148 7.561 4.202 1.00 82.88 94 GLY A O 1
ATOM 731 N N . MET A 1 95 ? -14.832 5.331 3.903 1.00 83.19 95 MET A N 1
ATOM 732 C CA . MET A 1 95 ? -14.704 5.315 2.443 1.00 83.19 95 MET A CA 1
ATOM 733 C C . MET A 1 95 ? -16.058 5.121 1.753 1.00 83.19 95 MET A C 1
ATOM 735 O O . MET A 1 95 ? -16.293 5.713 0.703 1.00 83.19 95 MET A O 1
ATOM 739 N N . ILE A 1 96 ? -16.963 4.356 2.366 1.00 85.56 96 ILE A N 1
ATOM 740 C CA . ILE A 1 96 ? -18.325 4.102 1.876 1.00 85.56 96 ILE A CA 1
ATOM 741 C C . ILE A 1 96 ? -19.358 4.358 2.982 1.00 85.56 96 ILE A C 1
ATOM 743 O O . ILE A 1 96 ? -19.008 4.448 4.159 1.00 85.56 96 ILE A O 1
ATOM 747 N N . LYS A 1 97 ? -20.632 4.502 2.599 1.00 84.88 97 LYS A N 1
ATOM 748 C CA . LYS A 1 97 ? -21.747 4.713 3.541 1.00 84.88 97 LYS A CA 1
ATOM 749 C C . LYS A 1 97 ? -22.373 3.412 4.038 1.00 84.88 97 LYS A C 1
ATOM 751 O O . LYS A 1 97 ? -22.942 3.406 5.123 1.00 84.88 97 LYS A O 1
ATOM 756 N N . ASP A 1 98 ? -22.249 2.346 3.259 1.00 88.31 98 ASP A N 1
ATOM 757 C CA . ASP A 1 98 ? -22.843 1.050 3.569 1.00 88.31 98 ASP A CA 1
ATOM 758 C C . ASP A 1 98 ? -21.867 0.191 4.367 1.00 88.31 98 ASP A C 1
ATOM 760 O O . ASP A 1 98 ? -20.658 0.261 4.157 1.00 88.31 98 ASP A O 1
ATOM 764 N N . THR A 1 99 ? -22.383 -0.631 5.279 1.00 86.38 99 THR A N 1
ATOM 765 C CA . THR A 1 99 ? -21.562 -1.503 6.122 1.00 86.38 99 THR A CA 1
ATOM 766 C C . THR A 1 99 ? -21.045 -2.687 5.306 1.00 86.38 99 THR A C 1
ATOM 768 O O . THR A 1 99 ? -21.736 -3.690 5.142 1.00 86.38 99 THR A O 1
ATOM 771 N N . ILE A 1 100 ? -19.828 -2.560 4.775 1.00 85.00 100 ILE A N 1
ATOM 772 C CA . ILE A 1 100 ? -19.137 -3.630 4.048 1.00 85.00 100 ILE A CA 1
ATOM 773 C C . ILE A 1 100 ? -17.801 -3.905 4.730 1.00 85.00 100 ILE A C 1
ATOM 775 O O . ILE A 1 100 ? -16.950 -3.017 4.821 1.00 85.00 100 ILE A O 1
ATOM 779 N N . SER A 1 101 ? -17.620 -5.158 5.149 1.00 85.50 101 SER A N 1
ATOM 780 C CA . SER A 1 101 ? -16.333 -5.715 5.553 1.00 85.50 101 SER A CA 1
ATOM 781 C C . SER A 1 101 ? -15.967 -6.865 4.617 1.00 85.50 101 SER A C 1
ATOM 783 O O . SER A 1 101 ? -16.824 -7.681 4.270 1.00 85.50 101 SER A O 1
ATOM 785 N N . LEU A 1 102 ? -14.713 -6.898 4.173 1.00 90.44 102 LEU A N 1
ATOM 786 C CA . LEU A 1 102 ? -14.198 -7.855 3.203 1.00 90.44 102 LEU A CA 1
ATOM 787 C C . LEU A 1 102 ? -13.016 -8.634 3.785 1.00 90.44 102 LEU A C 1
ATOM 789 O O . LEU A 1 102 ? -12.071 -8.050 4.317 1.00 90.44 102 LEU A O 1
ATOM 793 N N . SER A 1 103 ? -13.051 -9.947 3.580 1.00 94.12 103 SER A N 1
ATOM 794 C CA . SER A 1 103 ? -11.894 -10.832 3.676 1.00 94.12 103 SER A CA 1
ATOM 795 C C . SER A 1 103 ? -11.824 -11.636 2.384 1.00 94.12 103 SER A C 1
ATOM 797 O O . SER A 1 103 ? -12.830 -12.192 1.944 1.00 94.12 103 SER A O 1
ATOM 799 N N . ALA A 1 104 ? -10.662 -11.656 1.744 1.00 91.31 104 ALA A N 1
ATOM 800 C CA . ALA A 1 104 ? -10.499 -12.267 0.432 1.00 91.31 104 ALA A CA 1
ATOM 801 C C . ALA A 1 104 ? -9.059 -12.719 0.205 1.00 91.31 104 ALA A C 1
ATOM 803 O O . ALA A 1 104 ? -8.113 -12.095 0.685 1.00 91.31 104 ALA A O 1
ATOM 804 N N . VAL A 1 105 ? -8.907 -13.770 -0.594 1.00 94.94 105 VAL A N 1
ATOM 805 C CA . VAL A 1 105 ? -7.632 -14.148 -1.202 1.00 94.94 105 VAL A CA 1
ATOM 806 C C . VAL A 1 105 ? -7.792 -13.981 -2.706 1.00 94.94 105 VAL A C 1
ATOM 808 O O . VAL A 1 105 ? -8.728 -14.519 -3.295 1.00 94.94 105 VAL A O 1
ATOM 811 N N . ILE A 1 106 ? -6.909 -13.197 -3.313 1.00 92.56 106 ILE A N 1
ATOM 812 C CA . ILE A 1 106 ? -6.884 -12.924 -4.746 1.00 92.56 106 ILE A CA 1
ATOM 813 C C . ILE A 1 106 ? -5.551 -13.440 -5.270 1.00 92.56 106 ILE A C 1
ATOM 815 O O . ILE A 1 106 ? -4.498 -12.990 -4.831 1.00 92.56 106 ILE A O 1
ATOM 819 N N . ASP A 1 107 ? -5.611 -14.364 -6.218 1.00 95.12 107 ASP A N 1
ATOM 820 C CA . ASP A 1 107 ? -4.457 -14.811 -6.987 1.00 95.12 107 ASP A CA 1
ATOM 821 C C . ASP A 1 107 ? -4.816 -14.702 -8.469 1.00 95.12 107 ASP A C 1
ATOM 823 O O . ASP A 1 107 ? -5.830 -15.252 -8.913 1.00 95.12 107 ASP A O 1
ATOM 827 N N . GLY A 1 108 ? -4.068 -13.898 -9.221 1.00 91.81 108 GLY A N 1
ATOM 828 C CA . GLY A 1 108 ? -4.410 -13.610 -10.605 1.00 91.81 108 GLY A CA 1
ATOM 829 C C . GLY A 1 108 ? -3.227 -13.176 -11.450 1.00 91.81 108 GLY A C 1
ATOM 830 O O . GLY A 1 108 ? -2.432 -12.333 -11.043 1.00 91.81 108 GLY A O 1
ATOM 831 N N . SER A 1 109 ? -3.157 -13.721 -12.663 1.00 90.69 109 SER A N 1
ATOM 832 C CA . SER A 1 109 ? -2.187 -13.327 -13.685 1.00 90.69 109 SER A CA 1
ATOM 833 C C . SER A 1 109 ? -2.856 -12.511 -14.791 1.00 90.69 109 SER A C 1
ATOM 835 O O . SER A 1 109 ? -3.968 -12.818 -15.231 1.00 90.69 109 SER A O 1
ATOM 837 N N . PHE A 1 110 ? -2.159 -11.482 -15.260 1.00 84.69 110 PHE A N 1
ATOM 838 C CA . PHE A 1 110 ? -2.593 -10.557 -16.297 1.00 84.69 110 PHE A CA 1
ATOM 839 C C . PHE A 1 110 ? -1.536 -10.521 -17.392 1.00 84.69 110 PHE A C 1
ATOM 841 O O . PHE A 1 110 ? -0.413 -10.090 -17.152 1.00 84.69 110 PHE A O 1
ATOM 848 N N . ASN A 1 111 ? -1.918 -10.950 -18.592 1.00 86.19 111 ASN A N 1
ATOM 849 C CA . ASN A 1 111 ? -1.054 -10.921 -19.766 1.00 86.19 111 ASN A CA 1
ATOM 850 C C . ASN A 1 111 ? -1.605 -9.915 -20.775 1.00 86.19 111 ASN A C 1
ATOM 852 O O . ASN A 1 111 ? -2.799 -9.941 -21.079 1.00 86.19 111 ASN A O 1
ATOM 856 N N . SER A 1 112 ? -0.746 -9.047 -21.299 1.00 77.88 112 SER A N 1
ATOM 857 C CA . SER A 1 112 ? -1.088 -8.093 -22.353 1.00 77.88 112 SER A CA 1
ATOM 858 C C . SER A 1 112 ? 0.049 -7.987 -23.361 1.00 77.88 112 SER A C 1
ATOM 860 O O . SER A 1 112 ? 1.209 -7.844 -22.985 1.00 77.88 112 SER A O 1
ATOM 862 N N . THR A 1 113 ? -0.290 -8.021 -24.646 1.00 65.94 113 THR A N 1
ATOM 863 C CA . THR A 1 113 ? 0.627 -7.713 -25.758 1.00 65.94 113 THR A CA 1
ATOM 864 C C . THR A 1 113 ? 0.494 -6.262 -26.226 1.00 65.94 113 THR A C 1
ATOM 866 O O . THR A 1 113 ? 1.113 -5.869 -27.209 1.00 65.94 113 THR A O 1
ATOM 869 N N . ASP A 1 114 ? -0.365 -5.478 -25.569 1.00 58.25 114 ASP A N 1
ATOM 870 C CA . ASP A 1 114 ? -0.684 -4.106 -25.949 1.00 58.25 114 ASP A CA 1
ATOM 871 C C . ASP A 1 114 ? 0.150 -3.135 -25.097 1.00 58.25 114 ASP A C 1
ATOM 873 O O . ASP A 1 114 ? -0.268 -2.677 -24.029 1.00 58.25 114 ASP A O 1
ATOM 877 N N . THR A 1 115 ? 1.366 -2.835 -25.562 1.00 48.84 115 THR A N 1
ATOM 878 C CA . THR A 1 115 ? 2.349 -1.956 -24.894 1.00 48.84 115 THR A CA 1
ATOM 879 C C . THR A 1 115 ? 1.838 -0.522 -24.701 1.00 48.84 115 THR A C 1
ATOM 881 O O . THR A 1 115 ? 2.398 0.237 -23.917 1.00 48.84 115 THR A O 1
ATOM 884 N N . ASN A 1 116 ? 0.764 -0.136 -25.401 1.00 46.75 116 ASN A N 1
ATOM 885 C CA . ASN A 1 116 ? 0.287 1.246 -25.487 1.00 46.75 116 ASN A CA 1
ATOM 886 C C . ASN A 1 116 ? -0.995 1.534 -24.677 1.00 46.75 116 ASN A C 1
ATOM 888 O O . ASN A 1 116 ? -1.618 2.578 -24.869 1.00 46.75 116 ASN A O 1
ATOM 892 N N . ARG A 1 117 ? -1.455 0.608 -23.818 1.00 44.50 117 ARG A N 1
ATOM 893 C CA . ARG A 1 117 ? -2.759 0.749 -23.133 1.00 44.50 117 ARG A CA 1
ATOM 894 C C . ARG A 1 117 ? -2.813 0.373 -21.655 1.00 44.50 117 ARG A C 1
ATOM 896 O O . ARG A 1 117 ? -3.907 0.255 -21.119 1.00 44.50 117 ARG A O 1
ATOM 903 N N . MET A 1 118 ? -1.693 0.264 -20.951 1.00 48.12 118 MET A N 1
ATOM 904 C CA . MET A 1 118 ? -1.726 0.098 -19.491 1.00 48.12 118 MET A CA 1
ATOM 905 C C . MET A 1 118 ? -1.287 1.378 -18.788 1.00 48.12 118 MET A C 1
ATOM 907 O O . MET A 1 118 ? -0.221 1.455 -18.190 1.00 48.12 118 MET A O 1
ATOM 911 N N . GLU A 1 119 ? -2.151 2.393 -18.838 1.00 50.62 119 GLU A N 1
ATOM 912 C CA . GLU A 1 119 ? -2.102 3.468 -17.847 1.00 50.62 119 GLU A CA 1
ATOM 913 C C . GLU A 1 119 ? -2.278 2.832 -16.461 1.00 50.62 119 GLU A C 1
ATOM 915 O O . GLU A 1 119 ? -3.158 1.989 -16.273 1.00 50.62 119 GLU A O 1
ATOM 920 N N . PHE A 1 120 ? -1.472 3.224 -15.473 1.00 45.09 120 PHE A N 1
ATOM 921 C CA . PHE A 1 120 ? -1.532 2.688 -14.101 1.00 45.09 120 PHE A CA 1
ATOM 922 C C . PHE A 1 120 ? -2.958 2.773 -13.502 1.00 45.09 120 PHE A C 1
ATOM 924 O O . PHE A 1 120 ? -3.372 1.940 -12.695 1.00 45.09 120 PHE A O 1
ATOM 931 N N . SER A 1 121 ? -3.754 3.740 -13.974 1.00 47.25 121 SER A N 1
ATOM 932 C CA . SER A 1 121 ? -5.177 3.903 -13.654 1.00 47.25 121 SER A CA 1
ATOM 933 C C . SER A 1 121 ? -6.066 2.741 -14.129 1.00 47.25 121 SER A C 1
ATOM 935 O O . SER A 1 121 ? -7.055 2.424 -13.469 1.00 47.25 121 SER A O 1
ATOM 937 N N . GLN A 1 122 ? -5.717 2.064 -15.226 1.00 45.66 122 GLN A N 1
ATOM 938 C CA . GLN A 1 122 ? -6.482 0.950 -15.794 1.00 45.66 122 GLN A CA 1
ATOM 939 C C . GLN A 1 122 ? -6.269 -0.360 -15.032 1.00 45.66 122 GLN A C 1
ATOM 941 O O . GLN A 1 122 ? -7.204 -1.147 -14.926 1.00 45.66 122 GLN A O 1
ATOM 946 N N . ILE A 1 123 ? -5.091 -0.575 -14.435 1.00 51.72 123 ILE A N 1
ATOM 947 C CA . ILE A 1 123 ? -4.837 -1.731 -13.555 1.00 51.72 123 ILE A CA 1
ATOM 948 C C . ILE A 1 123 ? -5.693 -1.616 -12.288 1.00 51.72 123 ILE A C 1
ATOM 950 O O . ILE A 1 123 ? -6.357 -2.576 -11.895 1.00 51.72 123 ILE A O 1
ATOM 954 N N . LEU A 1 124 ? -5.766 -0.414 -11.702 1.00 46.25 124 LEU A N 1
ATOM 955 C CA . LEU A 1 124 ? -6.643 -0.139 -10.561 1.00 46.25 124 LEU A CA 1
ATOM 956 C C . LEU A 1 124 ? -8.125 -0.340 -10.928 1.00 46.25 124 LEU A C 1
ATOM 958 O O . LEU A 1 124 ? -8.896 -0.881 -10.138 1.00 46.25 124 LEU A O 1
ATOM 962 N N . PHE A 1 125 ? -8.516 0.025 -12.151 1.00 43.47 125 PHE A N 1
ATOM 963 C CA . PHE A 1 125 ? -9.867 -0.201 -12.665 1.00 43.47 125 PHE A CA 1
ATOM 964 C C . PHE A 1 125 ? -10.170 -1.696 -12.880 1.00 43.47 125 PHE A C 1
ATOM 966 O O . PHE A 1 125 ? -11.233 -2.174 -12.487 1.00 43.47 125 PHE A O 1
ATOM 973 N N . LEU A 1 126 ? -9.231 -2.475 -13.429 1.00 42.00 126 LEU A N 1
ATOM 974 C CA . LEU A 1 126 ? -9.411 -3.915 -13.650 1.00 42.00 126 LEU A CA 1
ATOM 975 C C . LEU A 1 126 ? -9.590 -4.686 -12.331 1.00 42.00 126 LEU A C 1
ATOM 977 O O . LEU A 1 126 ? -10.390 -5.621 -12.268 1.00 42.00 126 LEU A O 1
ATOM 981 N N . LEU A 1 127 ? -8.893 -4.263 -11.273 1.00 45.62 127 LEU A N 1
ATOM 982 C CA . LEU A 1 127 ? -9.001 -4.847 -9.934 1.00 45.62 127 LEU A CA 1
ATOM 983 C C . LEU A 1 127 ? -10.327 -4.517 -9.238 1.00 45.62 127 LEU A C 1
ATOM 985 O O . LEU A 1 127 ? -10.818 -5.333 -8.463 1.00 45.62 127 LEU A O 1
ATOM 989 N N . MET A 1 128 ? -10.950 -3.376 -9.551 1.00 43.62 128 MET A N 1
ATOM 990 C CA . MET A 1 128 ? -12.234 -2.984 -8.955 1.00 43.62 128 MET A CA 1
ATOM 991 C C . MET A 1 128 ? -13.468 -3.558 -9.670 1.00 43.62 128 MET A C 1
ATOM 993 O O . MET A 1 128 ? -14.522 -3.670 -9.047 1.00 43.62 128 MET A O 1
ATOM 997 N N . PHE A 1 129 ? -13.371 -3.960 -10.944 1.00 41.56 129 PHE A N 1
ATOM 998 C CA . PHE A 1 129 ? -14.546 -4.359 -11.740 1.00 41.56 129 PHE A CA 1
ATOM 999 C C . PHE A 1 129 ? -14.634 -5.846 -12.121 1.00 41.56 129 PHE A C 1
ATOM 1001 O O . PHE A 1 129 ? -15.678 -6.273 -12.617 1.00 41.56 129 PHE A O 1
ATOM 1008 N N . LYS A 1 130 ? -13.633 -6.689 -11.820 1.00 40.34 130 LYS A N 1
ATOM 1009 C CA . LYS A 1 130 ? -13.694 -8.137 -12.131 1.00 40.34 130 LYS A CA 1
ATOM 1010 C C . LYS A 1 130 ? -14.653 -8.954 -11.231 1.00 40.34 130 LYS A C 1
ATOM 1012 O O . LYS A 1 130 ? -14.648 -10.181 -11.279 1.00 40.34 130 LYS A O 1
ATOM 1017 N N . HIS A 1 131 ? -15.512 -8.300 -10.441 1.00 38.16 131 HIS A N 1
ATOM 1018 C CA . HIS A 1 131 ? -16.518 -8.941 -9.577 1.00 38.16 131 HIS A CA 1
ATOM 1019 C C . HIS A 1 131 ? -17.978 -8.584 -9.916 1.00 38.16 131 HIS A C 1
ATOM 1021 O O . HIS A 1 131 ? -18.855 -8.564 -9.056 1.00 38.16 131 HIS A O 1
ATOM 1027 N N . ARG A 1 132 ? -18.280 -8.366 -11.203 1.00 38.22 132 ARG A N 1
ATOM 1028 C CA . ARG A 1 132 ? -19.652 -8.461 -11.729 1.00 38.22 132 ARG A CA 1
ATOM 1029 C C . ARG A 1 132 ? -19.702 -9.273 -13.020 1.00 38.22 132 ARG A C 1
ATOM 1031 O O . ARG A 1 132 ? -19.848 -8.734 -14.108 1.00 38.22 132 ARG A O 1
ATOM 1038 N N . ALA A 1 133 ? -19.626 -10.588 -12.869 1.00 34.09 133 ALA A N 1
ATOM 1039 C CA . ALA A 1 133 ? -20.186 -11.529 -13.832 1.00 34.09 133 ALA A CA 1
ATOM 1040 C C . ALA A 1 133 ? -20.616 -12.800 -13.085 1.00 34.09 133 ALA A C 1
ATOM 1042 O O . ALA A 1 133 ? -19.952 -13.827 -13.140 1.00 34.09 133 ALA A O 1
ATOM 1043 N N . ILE A 1 134 ? -21.713 -12.693 -12.332 1.00 38.75 134 ILE A N 1
ATOM 1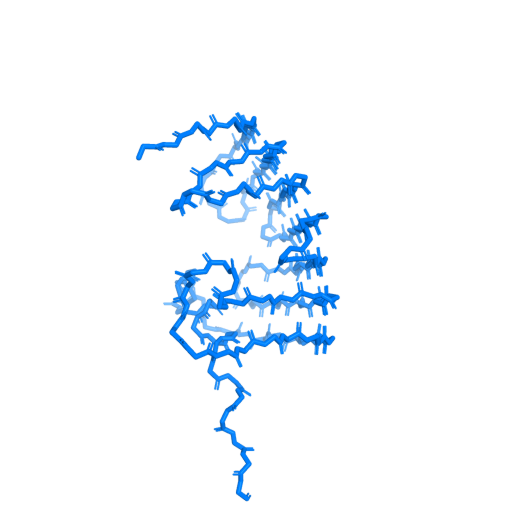044 C CA . ILE A 1 134 ? -22.569 -13.841 -12.027 1.00 38.75 134 ILE A CA 1
ATOM 1045 C C . ILE A 1 134 ? -23.926 -13.512 -12.644 1.00 38.75 134 ILE A C 1
ATOM 1047 O O . ILE A 1 134 ? -24.638 -12.622 -12.171 1.00 38.75 134 ILE A O 1
ATOM 1051 N N . LYS A 1 135 ? -24.234 -14.199 -13.736 1.00 35.03 135 LYS A N 1
ATOM 1052 C CA . LYS A 1 135 ? -25.577 -14.620 -14.113 1.00 35.03 135 LYS A CA 1
ATOM 1053 C C . LYS A 1 135 ? -25.468 -16.056 -14.588 1.00 35.03 135 LYS A C 1
ATOM 1055 O O . LYS A 1 135 ? -24.481 -16.334 -15.303 1.00 35.03 135 LYS A O 1
#

Sequence (135 aa):
MGIITARMQATGIGFNPDSMHTGMDLTIPYLTYKGKRYQNTQLSGNIQQGQVNINLITEDPLARMNLNLNGHLGAVTNLHLNTHIYHLDLYAMGMIKDTISLSAVIDGSFNSTDTNRMEFSQILFLLMFKHRAIK

Radius of gyration: 16.76 Å; chains: 1; bounding box: 44×33×39 Å

Foldseek 3Di:
DKDWDKDKDKDWDDDPLQAIWIKIKMATQWIADPNDIFGGWIWIWIRGRQWIWIWIAGPGPQWGKIKIWTFGQDLKTKIWIWMFTCWHFCVVVVNDVDGDIDTDTDTDMDIDNCNPPCDVVVVVVCVVPPPPDDD

Secondary structure (DSSP, 8-state):
---EEEEEEEEEE-S-TTT-EEEEEEEEEEEEETTEEEEEEEEEEEEETTEEEEEEEE--TTT-EEEEEEEE-SSSEEEEEEEEEEEEETTTTTS-SS--EEEEEEEEEEEE--TT---HHHHHHHHHHTT----